Protein AF-A0A7W0L4K2-F1 (afdb_monomer)

Nearest PDB structures (foldseek):
  3e9t-assembly2_B  TM=8.570E-01  e=2.024E-02  Drosophila melanogaster
  3rb5-assembly3_B  TM=9.018E-01  e=2.936E-02  Drosophila melanogaster
  3hs0-assembly1_G  TM=4.742E-01  e=1.147E+00  Naja kaouthia
  3frp-assembly1_G  TM=4.563E-01  e=2.545E+00  Naja kaouthia

Solvent-accessible surface area (backbone atoms only — not comparable to full-atom values): 6504 Å² total; per-residue (Å²): 140,79,85,85,76,78,79,77,79,78,80,78,81,74,63,34,35,41,29,53,46,78,77,48,68,57,53,51,96,80,40,52,74,47,63,74,49,47,64,47,80,39,43,65,66,37,77,44,78,40,37,42,32,41,34,88,58,57,62,60,57,26,46,34,36,38,38,54,42,73,58,78,22,42,66,73,49,43,21,54,72,50,69,51,76,45,74,46,58,65,81,46,63,87,59,42,64,53,72,50,76,46,46,23,30,52,64,69,84,124

Sequence (110 aa):
MSRLARRRVWIVSLGAVLSVTLLSSSALAHDIVYLRDDVKVVVEGTQTNFGVARCCHGSGSARVDWTTRDGSAVAGTHYQADSGELQFPNPIPPDETITFRSTAADGAVK

Secondary structure (DSSP, 8-state):
---------------EEEEEEEEEE---TT-EEEES-SEEEE-TT-EEEEEEEEES---S-EEEEEEEEESSS-BTTTB---EEEEEE-SSPPTT-EEEEEEEB--S---

Mean predicted aligned error: 10.56 Å

Foldseek 3Di:
DDDPDPPPPPPPFDWFKKFKDWDDKPDDPQKDKDKPDRMDGATAQDKDKTKIKIADQQDDKMKIKMWIDDDRADDLAFWPTDIDIDIQHPPHDHTDIDMDITHTHNGDPD

pLDDT: mean 74.18, std 14.75, range [33.81, 91.25]

Radius of gyration: 19.29 Å; Cα contacts (8 Å, |Δi|>4): 237; chains: 1; bounding box: 37×23×75 Å

Structure (mmCIF, N/CA/C/O backbone):
data_AF-A0A7W0L4K2-F1
#
_entry.id   AF-A0A7W0L4K2-F1
#
loop_
_atom_site.group_PDB
_atom_site.id
_atom_site.type_symbol
_atom_site.label_atom_id
_atom_site.label_alt_id
_atom_site.label_comp_id
_atom_site.label_asym_id
_atom_site.label_entity_id
_atom_site.label_seq_id
_atom_site.pdbx_PDB_ins_code
_atom_site.Cartn_x
_atom_site.Cartn_y
_atom_site.Cartn_z
_atom_site.occupancy
_atom_site.B_iso_or_equiv
_atom_site.auth_seq_id
_atom_site.auth_comp_id
_atom_site.auth_asym_id
_atom_site.auth_atom_id
_atom_site.pdbx_PDB_model_num
ATOM 1 N N . MET A 1 1 ? -4.179 11.205 57.322 1.00 41.44 1 MET A N 1
ATOM 2 C CA . MET A 1 1 ? -5.379 11.342 56.463 1.00 41.44 1 MET A CA 1
ATOM 3 C C . MET A 1 1 ? -5.005 12.351 55.380 1.00 41.44 1 MET A C 1
ATOM 5 O O . MET A 1 1 ? -4.611 13.436 55.758 1.00 41.44 1 MET A O 1
ATOM 9 N N . SER A 1 2 ? -4.913 12.124 54.074 1.00 41.00 2 SER A N 1
ATOM 10 C CA . SER A 1 2 ? -5.143 10.999 53.168 1.00 41.00 2 SER A CA 1
ATOM 11 C C . SER A 1 2 ? -4.161 11.192 51.998 1.00 41.00 2 SER A C 1
ATOM 13 O O . SER A 1 2 ? -3.972 12.315 51.537 1.00 41.00 2 SER A O 1
ATOM 15 N N . ARG A 1 3 ? -3.490 10.130 51.534 1.00 45.03 3 ARG A N 1
ATOM 16 C CA . ARG A 1 3 ? -2.590 10.208 50.371 1.00 45.03 3 ARG A CA 1
ATOM 17 C C . ARG A 1 3 ? -3.444 10.225 49.102 1.00 45.03 3 ARG A C 1
ATOM 19 O O . ARG A 1 3 ? -4.115 9.242 48.808 1.00 45.03 3 ARG A O 1
ATOM 26 N N . LEU A 1 4 ? -3.422 11.333 48.361 1.00 44.25 4 LEU A N 1
ATOM 27 C CA . LEU A 1 4 ? -4.021 11.432 47.029 1.00 44.25 4 LEU A CA 1
ATOM 28 C C . LEU A 1 4 ? -3.223 10.543 46.065 1.00 44.25 4 LEU A C 1
ATOM 30 O O . LEU A 1 4 ? -2.178 10.936 45.545 1.00 44.25 4 LEU A O 1
ATOM 34 N N . ALA A 1 5 ? -3.692 9.314 45.856 1.00 44.84 5 ALA A N 1
ATOM 35 C CA . ALA A 1 5 ? -3.185 8.449 44.805 1.00 44.84 5 ALA A CA 1
ATOM 36 C C . ALA A 1 5 ? -3.583 9.060 43.454 1.00 44.84 5 ALA A C 1
ATOM 38 O O . ALA A 1 5 ? -4.744 8.999 43.048 1.00 44.84 5 ALA A O 1
ATOM 39 N N . ARG A 1 6 ? -2.617 9.674 42.762 1.00 53.22 6 ARG A N 1
ATOM 40 C CA . ARG A 1 6 ? -2.765 10.049 41.353 1.00 53.22 6 ARG A CA 1
ATOM 41 C C . ARG A 1 6 ? -2.984 8.752 40.580 1.00 53.22 6 ARG A C 1
ATOM 43 O O . ARG A 1 6 ? -2.041 7.987 40.384 1.00 53.22 6 ARG A O 1
ATOM 50 N N . ARG A 1 7 ? -4.232 8.474 40.203 1.00 45.72 7 ARG A N 1
ATOM 51 C CA . ARG A 1 7 ? -4.578 7.362 39.318 1.00 45.72 7 ARG A CA 1
ATOM 52 C C . ARG A 1 7 ? -3.947 7.665 37.964 1.00 45.72 7 ARG A C 1
ATOM 54 O O . ARG A 1 7 ? -4.491 8.425 37.174 1.00 45.72 7 ARG A O 1
ATOM 61 N N . ARG A 1 8 ? -2.747 7.129 37.743 1.00 49.50 8 ARG A N 1
ATOM 62 C CA . ARG A 1 8 ? -2.150 7.035 36.415 1.00 49.50 8 ARG A CA 1
ATOM 63 C C . ARG A 1 8 ? -3.033 6.068 35.638 1.00 49.50 8 ARG A C 1
ATOM 65 O O . ARG A 1 8 ? -2.981 4.863 35.865 1.00 49.50 8 ARG A O 1
ATOM 72 N N . VAL A 1 9 ? -3.919 6.625 34.823 1.00 43.81 9 VAL A N 1
ATOM 73 C CA . VAL A 1 9 ? -4.660 5.872 33.819 1.00 43.81 9 VAL A CA 1
ATOM 74 C C . VAL A 1 9 ? -3.617 5.422 32.802 1.00 43.81 9 VAL A C 1
ATOM 76 O O . VAL A 1 9 ? -3.096 6.232 32.043 1.00 43.81 9 VAL A O 1
ATOM 79 N N . TRP A 1 10 ? -3.235 4.150 32.857 1.00 33.81 10 TRP A N 1
ATOM 80 C CA . TRP A 1 10 ? -2.481 3.523 31.783 1.00 33.81 10 TRP A CA 1
ATOM 81 C C . TRP A 1 10 ? -3.496 3.140 30.716 1.00 33.81 10 TRP A C 1
ATOM 83 O O . TRP A 1 10 ? -4.205 2.148 30.867 1.00 33.81 10 TRP A O 1
ATOM 93 N N . ILE A 1 11 ? -3.608 3.942 29.662 1.00 48.78 11 ILE A N 1
ATOM 94 C CA . ILE A 1 11 ? -4.197 3.440 28.424 1.00 48.78 11 ILE A CA 1
ATOM 95 C C . ILE A 1 11 ? -3.134 2.505 27.846 1.00 48.78 11 ILE A C 1
ATOM 97 O O . ILE A 1 11 ? -2.109 2.955 27.338 1.00 48.78 11 ILE A O 1
ATOM 101 N N . VAL A 1 12 ? -3.327 1.198 28.017 1.00 44.88 12 VAL A N 1
ATOM 102 C CA . VAL A 1 12 ? -2.597 0.201 27.232 1.00 44.88 12 VAL A CA 1
ATOM 103 C C . VAL A 1 12 ? -3.181 0.302 25.833 1.00 44.88 12 VAL A C 1
ATOM 105 O O . VAL A 1 12 ? -4.321 -0.094 25.611 1.00 44.88 12 VAL A O 1
ATOM 108 N N . SER A 1 13 ? -2.443 0.911 24.910 1.00 52.62 13 SER A N 1
ATOM 109 C CA . SER A 1 13 ? -2.830 0.896 23.506 1.00 52.62 13 SER A CA 1
ATOM 110 C C . SER A 1 13 ? -2.699 -0.543 22.998 1.00 52.62 13 SER A C 1
ATOM 112 O O . SER A 1 13 ? -1.602 -1.104 22.982 1.00 52.62 13 SER A O 1
ATOM 114 N N . LEU A 1 14 ? -3.831 -1.178 22.690 1.00 58.31 14 LEU A N 1
ATOM 115 C CA . LEU A 1 14 ? -3.882 -2.498 22.068 1.00 58.31 14 LEU A CA 1
ATOM 116 C C . LEU A 1 14 ? -3.630 -2.309 20.572 1.00 58.31 14 LEU A C 1
ATOM 118 O O . LEU A 1 14 ? -4.503 -1.832 19.858 1.00 58.31 14 LEU A O 1
ATOM 122 N N . GLY A 1 15 ? -2.428 -2.644 20.105 1.00 62.41 15 GLY A N 1
ATOM 123 C CA . GLY A 1 15 ? -2.163 -2.705 18.669 1.00 62.41 15 GLY A CA 1
ATOM 124 C C . GLY A 1 15 ? -2.981 -3.823 18.013 1.00 62.41 15 GLY A C 1
ATOM 125 O O . GLY A 1 15 ? -3.068 -4.924 18.560 1.00 62.41 15 GLY A O 1
ATOM 126 N N . ALA A 1 16 ? -3.561 -3.551 16.846 1.00 70.38 16 ALA A N 1
ATOM 127 C CA . ALA A 1 16 ? -4.285 -4.515 16.018 1.00 70.38 16 ALA A CA 1
ATOM 128 C C . ALA A 1 16 ? -3.451 -4.878 14.778 1.00 70.38 16 ALA A C 1
ATOM 130 O O . ALA A 1 16 ? -2.580 -4.118 14.368 1.00 70.38 16 ALA A O 1
ATOM 131 N N . VAL A 1 17 ? -3.663 -6.049 14.176 1.00 74.62 17 VAL A N 1
ATOM 132 C CA . VAL A 1 17 ? -2.858 -6.508 13.032 1.00 74.62 17 VAL A CA 1
ATOM 133 C C . VAL A 1 17 ? -3.600 -6.245 11.728 1.00 74.62 17 VAL A C 1
ATOM 135 O O . VAL A 1 17 ? -4.710 -6.747 11.539 1.00 74.62 17 VAL A O 1
ATOM 138 N N . LEU A 1 18 ? -2.961 -5.495 10.832 1.00 78.44 18 LEU A N 1
ATOM 139 C CA . LEU A 1 18 ? -3.427 -5.197 9.483 1.00 78.44 18 LEU A CA 1
ATOM 140 C C . LEU A 1 18 ? -2.608 -5.978 8.455 1.00 78.44 18 LEU A C 1
ATOM 142 O O . LEU A 1 18 ? -1.378 -6.031 8.551 1.00 78.44 18 LEU A O 1
ATOM 146 N N . SER A 1 19 ? -3.285 -6.524 7.449 1.00 79.88 19 SER A N 1
ATOM 147 C CA . SER A 1 19 ? -2.653 -7.206 6.323 1.00 79.88 19 SER A CA 1
ATOM 148 C C . SER A 1 19 ? -2.844 -6.419 5.029 1.00 79.88 19 SER A C 1
ATOM 150 O O . SER A 1 19 ? -3.846 -5.731 4.838 1.00 79.88 19 SER A O 1
ATOM 152 N N . VAL A 1 20 ? -1.884 -6.535 4.116 1.00 82.25 20 VAL A N 1
ATOM 153 C CA . VAL A 1 20 ? -1.961 -5.966 2.764 1.00 82.25 20 VAL A CA 1
ATOM 154 C C . VAL A 1 20 ? -1.915 -7.094 1.745 1.00 82.25 20 VAL A C 1
ATOM 156 O O . VAL A 1 20 ? -1.247 -8.106 1.940 1.00 82.25 20 VAL A O 1
ATOM 159 N N . THR A 1 21 ? -2.646 -6.942 0.644 1.00 83.69 21 THR A N 1
ATOM 160 C CA . THR A 1 21 ? -2.616 -7.897 -0.469 1.00 83.69 21 THR A CA 1
ATOM 161 C C . THR A 1 21 ? -2.411 -7.165 -1.791 1.00 83.69 21 THR A C 1
ATOM 163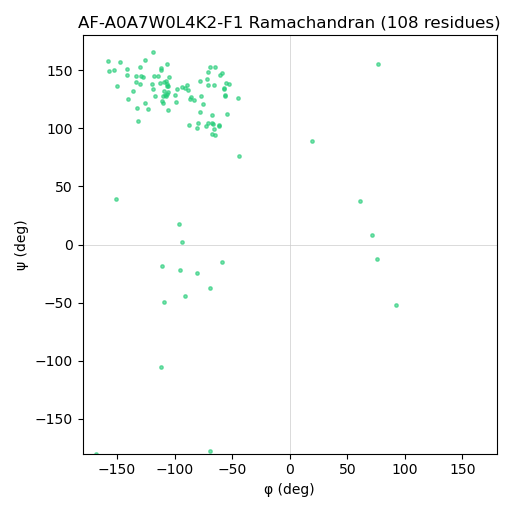 O O . THR A 1 21 ? -3.002 -6.111 -2.027 1.00 83.69 21 THR A O 1
ATOM 166 N N . LEU A 1 22 ? -1.570 -7.742 -2.653 1.00 82.56 22 LEU A N 1
ATOM 167 C CA . LEU A 1 22 ? -1.413 -7.313 -4.041 1.00 8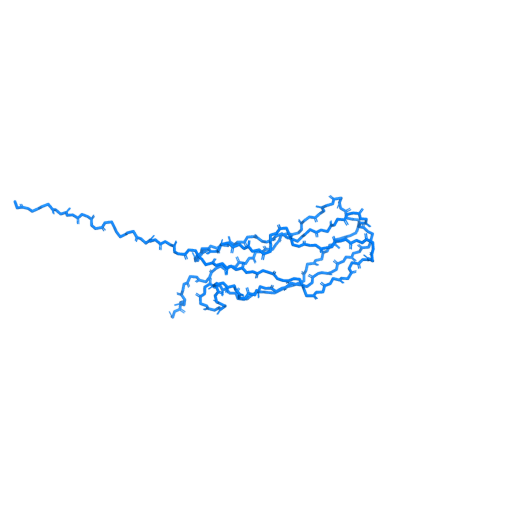2.56 22 LEU A CA 1
ATOM 168 C C . LEU A 1 22 ? -2.469 -8.020 -4.891 1.00 82.56 22 LEU A C 1
ATOM 170 O O . LEU A 1 22 ? -2.587 -9.243 -4.831 1.00 82.56 22 LEU A O 1
ATOM 174 N N . LEU A 1 23 ? -3.243 -7.254 -5.654 1.00 80.44 23 LEU A N 1
ATOM 175 C CA . LEU A 1 23 ? -4.358 -7.774 -6.452 1.00 80.44 23 LEU A CA 1
ATOM 176 C C . LEU A 1 23 ? -3.908 -8.146 -7.864 1.00 80.44 23 LEU A C 1
ATOM 178 O O . LEU A 1 23 ? -4.251 -9.207 -8.383 1.00 80.44 23 LEU A O 1
ATOM 182 N N . SER A 1 24 ? -3.110 -7.272 -8.464 1.00 77.44 24 SER A N 1
ATOM 183 C CA . SER A 1 24 ? -2.638 -7.386 -9.838 1.00 77.44 24 SER A CA 1
ATOM 184 C C . SER A 1 24 ? -1.307 -6.670 -9.990 1.00 77.44 24 SER A C 1
ATOM 186 O O . SER A 1 24 ? -1.034 -5.677 -9.315 1.00 77.44 24 SER A O 1
ATOM 188 N N . SER A 1 25 ? -0.477 -7.164 -10.905 1.00 76.94 25 SER A N 1
ATOM 189 C CA . SER A 1 25 ? 0.713 -6.458 -11.365 1.00 76.94 25 SER A CA 1
ATOM 190 C C . SER A 1 25 ? 0.787 -6.500 -12.889 1.00 76.94 25 SER A C 1
ATOM 192 O O . SER A 1 25 ? 0.492 -7.516 -13.517 1.00 76.94 25 SER A O 1
ATOM 194 N N . SER A 1 26 ? 1.185 -5.382 -13.496 1.00 81.88 26 SER A N 1
ATOM 195 C CA . SER A 1 26 ? 1.475 -5.293 -14.934 1.00 81.88 26 SER A CA 1
ATOM 196 C C . SER A 1 26 ? 2.972 -5.452 -15.236 1.00 81.88 26 SER A C 1
ATOM 198 O O . SER A 1 26 ? 3.443 -5.007 -16.284 1.00 81.88 26 SER A O 1
ATOM 200 N N . ALA A 1 27 ? 3.733 -5.994 -14.281 1.00 79.62 27 ALA A N 1
ATOM 201 C CA . ALA A 1 27 ? 5.156 -6.266 -14.424 1.00 79.62 27 ALA A CA 1
ATOM 202 C C . ALA A 1 27 ? 5.404 -7.258 -15.568 1.00 79.62 27 ALA A C 1
ATOM 204 O O . ALA A 1 27 ? 4.601 -8.157 -15.822 1.00 79.62 27 ALA A O 1
ATOM 205 N N . LEU A 1 28 ? 6.525 -7.094 -16.273 1.00 78.44 28 LEU A N 1
ATOM 206 C CA . LEU A 1 28 ? 6.929 -8.060 -17.292 1.00 78.44 28 LEU A CA 1
ATOM 207 C C . LEU A 1 28 ? 7.232 -9.415 -16.636 1.00 78.44 28 LEU A C 1
ATOM 209 O O . LEU A 1 28 ? 7.658 -9.476 -15.491 1.00 78.44 28 LEU A O 1
ATOM 213 N N . ALA A 1 29 ? 7.078 -10.511 -17.382 1.00 68.44 29 ALA A N 1
ATOM 214 C CA . ALA A 1 29 ? 7.171 -11.875 -16.842 1.00 68.44 29 ALA A CA 1
ATOM 215 C C . ALA A 1 29 ? 8.514 -12.243 -16.163 1.00 68.44 29 ALA A C 1
ATOM 217 O O . ALA A 1 29 ? 8.580 -13.243 -15.457 1.00 68.44 29 ALA A O 1
ATOM 218 N N . HIS A 1 30 ? 9.581 -11.462 -16.373 1.00 71.44 30 HIS A N 1
ATOM 219 C CA . HIS A 1 30 ? 10.903 -11.675 -15.760 1.00 71.44 30 HIS A CA 1
ATOM 220 C C . HIS A 1 30 ? 11.128 -10.887 -14.462 1.00 71.44 30 HIS A C 1
ATOM 222 O O . HIS A 1 30 ? 12.226 -10.906 -13.907 1.00 71.44 30 HIS A O 1
ATOM 228 N N . ASP A 1 31 ? 10.124 -10.150 -14.015 1.00 79.75 31 ASP A N 1
ATOM 229 C CA . ASP A 1 31 ? 10.230 -9.180 -12.943 1.00 79.75 31 ASP A CA 1
ATOM 230 C C . ASP A 1 31 ? 9.298 -9.566 -11.791 1.00 79.75 31 ASP A C 1
ATOM 232 O O . ASP A 1 31 ? 8.184 -10.051 -11.997 1.00 79.75 31 ASP A O 1
ATOM 236 N N . ILE A 1 32 ? 9.801 -9.422 -10.566 1.00 83.50 32 ILE A N 1
ATOM 237 C CA . ILE A 1 32 ? 9.138 -9.923 -9.362 1.00 83.50 32 ILE A CA 1
ATOM 238 C C . ILE A 1 32 ? 8.660 -8.726 -8.556 1.00 83.50 32 ILE A C 1
ATOM 240 O O . ILE A 1 32 ? 9.454 -7.877 -8.152 1.00 83.50 32 ILE A O 1
ATOM 244 N N . VAL A 1 33 ? 7.357 -8.701 -8.284 1.00 86.44 33 VAL A N 1
ATOM 245 C CA . VAL A 1 33 ? 6.714 -7.723 -7.406 1.00 86.44 33 VAL A CA 1
ATOM 246 C C . VAL A 1 33 ? 6.261 -8.436 -6.141 1.00 86.44 33 VAL A C 1
ATOM 248 O O . VAL A 1 33 ? 5.559 -9.444 -6.214 1.00 86.44 33 VAL A O 1
ATOM 251 N N . TYR A 1 34 ? 6.648 -7.913 -4.982 1.00 87.19 34 TYR A N 1
ATOM 252 C CA . TYR A 1 34 ? 6.296 -8.495 -3.691 1.00 87.19 34 TYR A CA 1
ATOM 253 C C . TYR A 1 34 ? 6.132 -7.427 -2.605 1.00 87.19 34 TYR A C 1
ATOM 255 O O . TYR A 1 34 ? 6.668 -6.321 -2.692 1.00 87.19 34 TYR A O 1
ATOM 263 N N . LEU A 1 35 ? 5.379 -7.765 -1.559 1.00 87.38 35 LEU A N 1
ATOM 264 C CA . LEU A 1 35 ? 5.272 -6.942 -0.357 1.00 87.38 35 LEU A CA 1
ATOM 265 C C . LEU A 1 35 ? 6.529 -7.126 0.496 1.00 87.38 35 LEU A C 1
ATOM 267 O O . LEU A 1 35 ? 6.907 -8.250 0.814 1.00 87.38 35 LEU A O 1
ATOM 271 N N . ARG A 1 36 ? 7.169 -6.018 0.879 1.00 86.12 36 ARG A N 1
ATOM 272 C CA . ARG A 1 36 ? 8.266 -6.009 1.864 1.00 86.12 36 ARG A CA 1
ATOM 273 C C . ARG A 1 36 ? 7.757 -6.336 3.261 1.00 86.12 36 ARG A C 1
ATOM 275 O O . ARG A 1 36 ? 8.446 -7.015 4.009 1.00 86.12 36 ARG A O 1
ATOM 282 N N . ASP A 1 37 ? 6.563 -5.842 3.566 1.00 83.75 37 ASP A N 1
ATOM 283 C CA . ASP A 1 37 ? 5.835 -6.109 4.795 1.00 83.75 37 ASP A CA 1
ATOM 284 C C . ASP A 1 37 ? 4.396 -6.486 4.411 1.00 83.75 37 ASP A C 1
ATOM 286 O O . ASP A 1 37 ? 3.626 -5.622 3.988 1.00 83.75 37 ASP A O 1
ATOM 290 N N . ASP A 1 38 ? 4.026 -7.761 4.510 1.00 77.12 38 ASP A N 1
ATOM 291 C CA . ASP A 1 38 ? 2.657 -8.224 4.236 1.00 77.12 38 ASP A CA 1
ATOM 292 C C . ASP A 1 38 ? 1.709 -7.991 5.424 1.00 77.12 38 ASP A C 1
ATOM 294 O O . ASP A 1 38 ? 0.497 -7.840 5.248 1.00 77.12 38 ASP A O 1
ATOM 298 N N . VAL A 1 39 ? 2.269 -7.915 6.634 1.00 80.62 39 VAL A N 1
ATOM 299 C CA . VAL A 1 39 ? 1.544 -7.774 7.898 1.00 80.62 39 VAL A CA 1
ATOM 300 C C . VAL A 1 39 ? 2.226 -6.728 8.778 1.00 80.62 39 VAL A C 1
ATOM 302 O O . VAL A 1 39 ? 3.435 -6.788 9.004 1.00 80.62 39 VAL A O 1
ATOM 305 N N . LYS A 1 40 ? 1.450 -5.794 9.341 1.00 80.56 40 LYS A N 1
ATOM 306 C CA . LYS A 1 40 ? 1.938 -4.856 10.363 1.00 80.56 40 LYS A CA 1
ATOM 307 C C . LYS A 1 40 ? 0.994 -4.738 11.545 1.00 80.56 40 LYS A C 1
ATOM 309 O O . LYS A 1 40 ? -0.225 -4.762 11.398 1.00 80.56 40 LYS A O 1
ATOM 314 N N . VAL A 1 41 ? 1.588 -4.565 12.725 1.00 80.00 41 VAL A N 1
ATOM 315 C CA . VAL A 1 41 ? 0.857 -4.109 13.907 1.00 80.00 41 VAL A CA 1
ATOM 316 C C . VAL A 1 41 ? 0.614 -2.618 13.742 1.00 80.00 41 VAL A C 1
ATOM 318 O O . VAL A 1 41 ? 1.549 -1.832 13.605 1.00 80.00 41 VAL A O 1
ATOM 321 N N . VAL A 1 42 ? -0.654 -2.257 13.745 1.00 78.88 42 VAL A N 1
ATOM 322 C CA . VAL A 1 42 ? -1.156 -0.905 13.6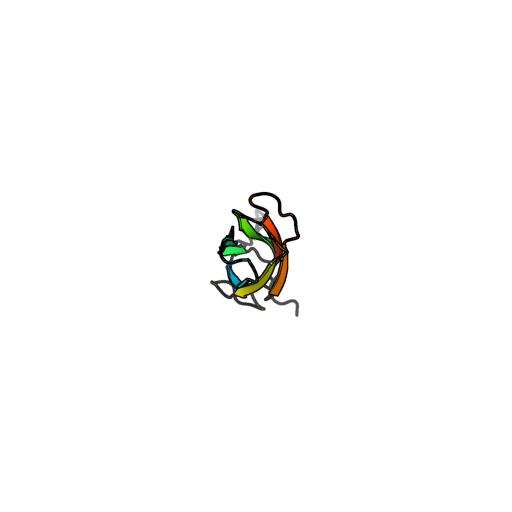16 1.00 78.88 42 VAL A CA 1
ATOM 323 C C . VAL A 1 42 ? -1.645 -0.454 14.988 1.00 78.88 42 VAL A C 1
ATOM 325 O O . VAL A 1 42 ? -2.268 -1.216 15.728 1.00 78.88 42 VAL A O 1
ATOM 328 N N . VAL A 1 43 ? -1.314 0.782 15.348 1.00 79.75 43 VAL A N 1
ATOM 329 C CA . VAL A 1 43 ? -1.734 1.407 16.605 1.00 79.75 43 VAL A CA 1
ATOM 330 C C . VAL A 1 43 ? -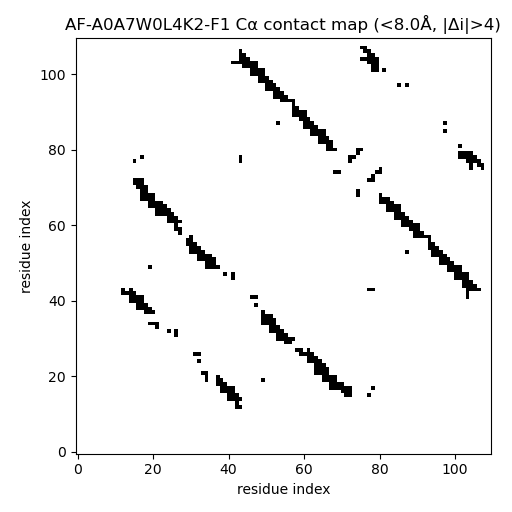2.749 2.494 16.290 1.00 79.75 43 VAL A C 1
ATOM 332 O O . VAL A 1 43 ? -2.487 3.315 15.413 1.00 79.75 43 VAL A O 1
ATOM 335 N N . GLU A 1 44 ? -3.874 2.522 17.001 1.00 77.56 44 GLU A N 1
ATOM 336 C CA . GLU A 1 44 ? -4.936 3.504 16.755 1.00 77.56 44 GLU A CA 1
ATOM 337 C C . GLU A 1 44 ? -4.425 4.947 16.762 1.00 77.56 44 GLU A C 1
ATOM 339 O O . GLU A 1 44 ? -3.561 5.320 17.561 1.00 77.56 44 GLU A O 1
ATOM 344 N N . GLY A 1 45 ? -4.918 5.742 15.810 1.00 72.88 45 GLY A N 1
ATOM 345 C CA . GLY A 1 45 ? -4.480 7.121 15.599 1.00 72.88 45 GLY A CA 1
ATOM 346 C C . GLY A 1 45 ? -3.076 7.281 14.999 1.00 72.88 45 GLY A C 1
ATOM 347 O O . GLY A 1 45 ? -2.581 8.406 14.918 1.00 72.88 45 GLY A O 1
ATOM 348 N N . THR A 1 46 ? -2.416 6.199 14.562 1.00 79.44 46 THR A N 1
ATOM 349 C CA . THR A 1 46 ? -1.090 6.264 13.921 1.00 79.44 46 THR A CA 1
ATOM 350 C C . THR A 1 46 ? -1.119 5.884 12.441 1.00 79.44 46 THR A C 1
ATOM 352 O O . THR A 1 46 ? -1.951 5.101 11.980 1.00 79.44 46 THR A O 1
ATOM 355 N N . GLN A 1 47 ? -0.181 6.449 11.676 1.00 80.88 47 GLN A N 1
ATOM 356 C CA . GLN A 1 47 ? 0.074 6.033 10.298 1.00 80.88 47 GLN A CA 1
ATOM 357 C C . GLN A 1 47 ? 1.102 4.906 10.267 1.00 80.88 47 GLN A C 1
ATOM 359 O O . GLN A 1 47 ? 2.134 4.967 10.935 1.00 80.88 47 GLN A O 1
ATOM 364 N N . THR A 1 48 ? 0.837 3.905 9.437 1.00 82.94 48 THR A N 1
ATOM 365 C CA . THR A 1 48 ? 1.731 2.775 9.187 1.00 82.94 48 THR A CA 1
ATOM 366 C C . THR A 1 48 ? 2.123 2.756 7.717 1.00 82.94 48 THR A C 1
ATOM 368 O O . THR A 1 48 ? 1.274 2.904 6.842 1.00 82.94 48 THR A O 1
ATOM 371 N N . ASN A 1 49 ? 3.414 2.578 7.436 1.00 86.94 49 ASN A N 1
ATOM 372 C CA . ASN A 1 49 ? 3.922 2.498 6.068 1.00 86.94 49 ASN A CA 1
ATOM 373 C C . ASN A 1 49 ? 4.003 1.040 5.623 1.00 86.94 49 ASN A C 1
ATOM 375 O O . ASN A 1 49 ? 4.549 0.218 6.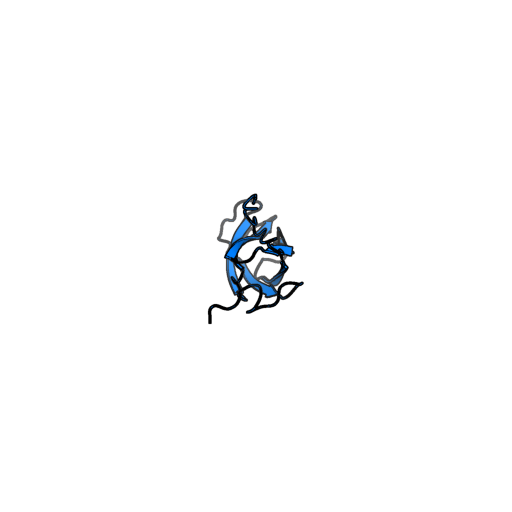358 1.00 86.94 49 ASN A O 1
ATOM 379 N N . PHE A 1 50 ? 3.562 0.745 4.409 1.00 87.44 50 PHE A N 1
ATOM 380 C CA . PHE A 1 50 ? 3.770 -0.539 3.745 1.00 87.44 50 PHE A CA 1
ATOM 381 C C . PHE A 1 50 ? 4.690 -0.345 2.547 1.00 87.44 50 PHE A C 1
ATOM 383 O O . PHE A 1 50 ? 4.583 0.660 1.845 1.00 87.44 50 PHE A O 1
ATOM 390 N N . GLY A 1 51 ? 5.615 -1.282 2.345 1.00 89.06 51 GLY A N 1
ATOM 391 C CA . GLY A 1 51 ? 6.535 -1.270 1.212 1.00 89.06 51 GLY A CA 1
ATOM 392 C C . GLY A 1 51 ? 6.151 -2.318 0.176 1.00 89.06 51 GLY A C 1
ATOM 393 O O . GLY A 1 51 ? 5.975 -3.487 0.516 1.00 89.06 51 GLY A O 1
ATOM 394 N N . VAL A 1 52 ? 6.080 -1.916 -1.089 1.00 89.50 52 VAL A N 1
ATOM 395 C CA . VAL A 1 52 ? 6.005 -2.825 -2.239 1.00 89.50 52 VAL A CA 1
ATOM 396 C C . VAL A 1 52 ? 7.323 -2.718 -2.984 1.00 89.50 52 VAL A C 1
ATOM 398 O O . VAL A 1 52 ? 7.710 -1.627 -3.400 1.00 89.50 52 VAL A O 1
ATOM 401 N N . ALA A 1 53 ? 8.018 -3.840 -3.123 1.00 88.69 53 ALA A N 1
ATOM 402 C CA . ALA A 1 53 ? 9.288 -3.916 -3.824 1.00 88.69 53 ALA A CA 1
ATOM 403 C C . ALA A 1 53 ? 9.113 -4.574 -5.191 1.00 88.69 53 ALA A C 1
ATOM 405 O O . ALA A 1 53 ? 8.327 -5.511 -5.359 1.00 88.69 53 ALA A O 1
ATOM 406 N N . ARG A 1 54 ? 9.887 -4.077 -6.151 1.00 86.44 54 ARG A N 1
ATOM 407 C CA . ARG A 1 54 ? 10.001 -4.615 -7.503 1.00 86.44 54 ARG A CA 1
ATOM 408 C C . ARG A 1 54 ? 11.481 -4.868 -7.784 1.00 86.44 54 ARG A C 1
ATOM 410 O O . ARG A 1 54 ? 12.280 -3.941 -7.669 1.00 86.44 54 ARG A O 1
ATOM 417 N N . CYS A 1 55 ? 11.859 -6.106 -8.101 1.00 78.25 55 CYS A N 1
ATOM 418 C CA . CYS A 1 55 ? 13.266 -6.482 -8.265 1.00 78.25 55 CYS A CA 1
ATOM 419 C C . CYS A 1 55 ? 13.615 -6.976 -9.666 1.00 78.25 55 CYS A C 1
ATOM 421 O O . CYS A 1 55 ? 12.792 -7.461 -10.438 1.00 78.25 55 CYS A O 1
ATOM 423 N N . CYS A 1 56 ? 14.927 -7.021 -9.875 1.00 67.69 56 CYS A N 1
ATOM 424 C CA . CYS A 1 56 ? 15.597 -7.968 -10.750 1.00 67.69 56 CYS A CA 1
ATOM 425 C C . CYS A 1 56 ? 15.816 -7.505 -12.200 1.00 67.69 56 CYS A C 1
ATOM 427 O O . CYS A 1 56 ? 16.970 -7.516 -12.610 1.00 67.69 56 CYS A O 1
ATOM 429 N N . HIS A 1 57 ? 14.827 -7.033 -12.970 1.00 62.22 57 HIS A N 1
ATOM 430 C CA . HIS A 1 57 ? 15.089 -6.622 -14.372 1.00 62.22 57 HIS A CA 1
ATOM 431 C C . HIS A 1 57 ? 14.167 -5.509 -14.895 1.00 62.22 57 HIS A C 1
ATOM 433 O O . HIS A 1 57 ? 13.754 -5.560 -16.055 1.00 62.22 57 HIS A O 1
ATOM 439 N N . GLY A 1 58 ? 13.859 -4.519 -14.044 1.00 61.31 58 GLY A 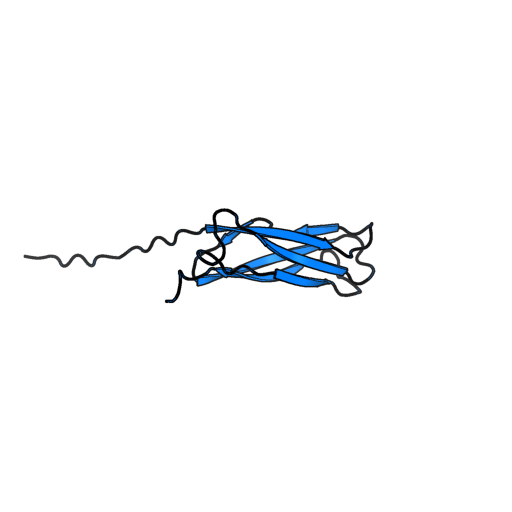N 1
ATOM 440 C CA . GLY A 1 58 ? 12.926 -3.397 -14.251 1.00 61.31 58 GLY A CA 1
ATOM 441 C C . GLY A 1 58 ? 13.017 -2.686 -15.606 1.00 61.31 58 GLY A C 1
ATOM 442 O O . GLY A 1 58 ? 13.530 -1.576 -15.722 1.00 61.31 58 GLY A O 1
ATOM 443 N N . SER A 1 59 ? 12.470 -3.332 -16.629 1.00 67.44 59 SER A N 1
ATOM 444 C CA . SER A 1 59 ? 12.278 -2.816 -17.971 1.00 67.44 59 SER A CA 1
ATOM 445 C C . SER A 1 59 ? 10.793 -2.531 -18.133 1.00 67.44 59 SER A C 1
ATOM 447 O O . SER A 1 59 ? 9.935 -3.350 -17.797 1.00 67.44 59 SER A O 1
ATOM 449 N N . GLY A 1 60 ? 10.489 -1.321 -18.593 1.00 76.19 60 GLY A N 1
ATOM 450 C CA . GLY A 1 60 ? 9.115 -0.843 -18.692 1.00 76.19 60 GLY A CA 1
ATOM 451 C C . GLY A 1 60 ? 8.516 -0.428 -17.346 1.00 76.19 60 GLY A C 1
ATOM 452 O O . GLY A 1 60 ? 8.929 -0.859 -16.265 1.00 76.19 60 GLY A O 1
ATOM 453 N N . SER A 1 61 ? 7.519 0.449 -17.417 1.00 84.56 61 SER A N 1
ATOM 454 C CA . SER A 1 61 ? 6.732 0.831 -16.249 1.00 84.56 61 SER A CA 1
ATOM 455 C C . SER A 1 61 ? 5.832 -0.327 -15.817 1.00 84.56 61 SER A C 1
ATOM 457 O O . SER A 1 61 ? 5.383 -1.118 -16.646 1.00 84.56 61 SER A O 1
ATOM 459 N N . ALA A 1 62 ? 5.565 -0.426 -14.517 1.00 85.19 62 ALA A N 1
ATOM 460 C CA . ALA A 1 62 ? 4.595 -1.378 -13.981 1.00 85.19 62 ALA A CA 1
ATOM 461 C C . ALA A 1 62 ? 3.614 -0.664 -13.065 1.00 85.19 62 ALA A C 1
ATOM 463 O O . ALA A 1 62 ? 3.982 0.268 -12.349 1.00 85.19 62 ALA A O 1
ATOM 464 N N . ARG A 1 63 ? 2.373 -1.133 -13.092 1.00 89.00 63 ARG A N 1
ATOM 465 C CA . ARG A 1 63 ? 1.328 -0.776 -12.142 1.00 89.00 63 ARG A CA 1
ATOM 466 C C . ARG A 1 63 ? 1.069 -1.957 -11.231 1.00 89.00 63 ARG A C 1
ATOM 468 O O . ARG A 1 63 ? 1.105 -3.105 -11.683 1.00 89.00 63 ARG A O 1
ATOM 475 N N . VAL A 1 64 ? 0.846 -1.661 -9.961 1.00 88.69 64 VAL A N 1
ATOM 476 C CA . VAL A 1 64 ? 0.530 -2.651 -8.939 1.00 88.69 64 VAL A CA 1
ATOM 477 C C . VAL A 1 64 ? -0.655 -2.147 -8.140 1.00 88.69 64 VAL A C 1
ATOM 479 O O . VAL A 1 64 ? -0.553 -1.119 -7.470 1.00 88.69 64 VAL A O 1
ATOM 482 N N . ASP A 1 65 ? -1.751 -2.891 -8.194 1.00 90.06 65 ASP A N 1
ATOM 483 C CA . ASP A 1 65 ? -2.945 -2.587 -7.417 1.00 90.06 65 ASP A CA 1
ATOM 484 C C . ASP A 1 65 ? -2.842 -3.252 -6.048 1.00 90.06 65 ASP A C 1
ATOM 486 O O . ASP A 1 65 ? -2.513 -4.441 -5.931 1.00 90.06 65 ASP A O 1
ATOM 490 N N . TRP A 1 66 ? -3.136 -2.488 -5.003 1.00 88.81 66 TRP A N 1
ATOM 491 C CA . TRP A 1 66 ? -3.111 -2.963 -3.627 1.00 88.81 66 TRP A CA 1
ATOM 492 C C . TRP A 1 66 ? -4.397 -2.604 -2.900 1.00 88.81 66 TRP A C 1
ATOM 494 O O . TRP A 1 66 ? -5.069 -1.613 -3.190 1.00 88.81 66 TRP A O 1
ATOM 504 N N . THR A 1 67 ? -4.716 -3.424 -1.908 1.00 85.75 67 THR A N 1
ATOM 505 C CA . THR A 1 67 ? -5.786 -3.157 -0.955 1.00 85.75 67 THR A CA 1
ATOM 506 C C . THR A 1 67 ? -5.351 -3.606 0.432 1.00 85.75 67 THR A C 1
ATOM 508 O O . THR A 1 67 ? -4.607 -4.584 0.587 1.00 85.75 67 THR A O 1
ATOM 511 N N . THR A 1 68 ? -5.788 -2.873 1.449 1.00 86.00 68 THR A N 1
ATOM 512 C CA . THR A 1 68 ? -5.703 -3.337 2.829 1.00 86.00 68 THR A CA 1
ATOM 513 C C . THR A 1 68 ? -6.813 -4.344 3.106 1.00 86.00 68 THR A C 1
ATOM 515 O O . THR A 1 68 ? -7.948 -4.204 2.651 1.00 86.00 68 THR A O 1
ATOM 518 N N . ARG A 1 69 ? -6.484 -5.390 3.858 1.00 80.19 69 ARG A N 1
ATOM 519 C CA . ARG A 1 69 ? -7.391 -6.490 4.173 1.00 80.19 69 ARG A CA 1
ATOM 520 C C . ARG A 1 69 ? -7.445 -6.719 5.676 1.00 80.19 69 ARG A C 1
ATOM 522 O O . ARG A 1 69 ? -6.423 -6.624 6.357 1.00 80.19 69 ARG A O 1
ATOM 529 N N . ASP A 1 70 ? -8.634 -7.080 6.150 1.00 76.19 70 ASP A N 1
ATOM 530 C CA . ASP A 1 70 ? -8.855 -7.437 7.545 1.00 76.19 70 ASP A CA 1
ATOM 531 C C . ASP A 1 70 ? -7.909 -8.574 7.963 1.00 76.19 70 ASP A C 1
ATOM 533 O O . ASP A 1 70 ? -7.815 -9.612 7.298 1.00 76.19 70 ASP A O 1
ATOM 537 N N . GLY A 1 71 ? -7.212 -8.352 9.077 1.00 74.94 71 GLY A N 1
ATOM 538 C CA . GLY A 1 71 ? -6.424 -9.353 9.790 1.00 74.94 71 GLY A CA 1
ATOM 539 C C . GLY A 1 71 ? -7.097 -9.650 11.128 1.00 74.94 71 GLY A C 1
ATOM 540 O O . GLY A 1 71 ? -8.144 -10.292 11.178 1.00 74.94 71 GLY A O 1
ATOM 541 N N . SER A 1 72 ? -6.516 -9.137 12.220 1.00 75.31 72 SER A N 1
ATOM 542 C CA . SER A 1 72 ? -7.237 -8.970 13.496 1.00 75.31 72 SER A CA 1
ATOM 543 C C . SER A 1 72 ? -7.808 -7.558 13.666 1.00 75.31 72 SER A C 1
ATOM 545 O O . SER A 1 72 ? -8.761 -7.361 14.419 1.00 75.31 72 SER A O 1
ATOM 547 N N . ALA A 1 73 ? -7.246 -6.580 12.951 1.00 74.31 73 ALA A N 1
ATOM 548 C CA . ALA A 1 73 ? -7.846 -5.272 12.754 1.00 74.31 73 ALA A CA 1
ATOM 549 C C . ALA A 1 73 ? -9.045 -5.400 11.799 1.00 74.31 73 ALA A C 1
ATOM 551 O O . ALA A 1 73 ? -8.993 -6.172 10.843 1.00 74.31 73 ALA A O 1
ATOM 552 N 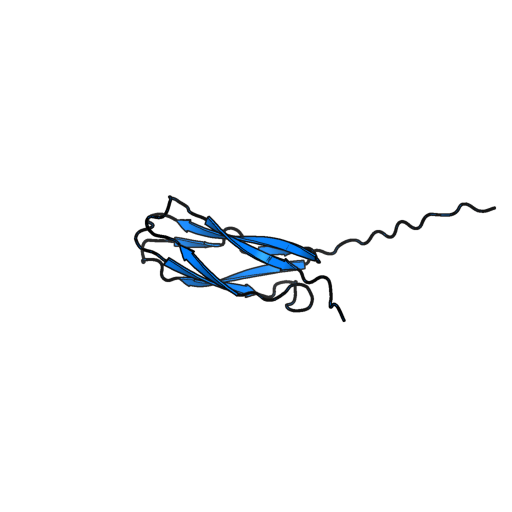N . VAL A 1 74 ? -10.108 -4.636 12.061 1.00 79.69 74 VAL A N 1
ATOM 553 C CA . VAL A 1 74 ? -11.368 -4.651 11.299 1.00 79.69 74 VAL A CA 1
ATOM 554 C C . VAL A 1 74 ? -11.552 -3.275 10.678 1.00 79.69 74 VAL A C 1
ATOM 556 O O . VAL A 1 74 ? -11.485 -2.268 11.396 1.00 79.69 74 VAL A O 1
ATOM 559 N N . ALA A 1 75 ? -11.787 -3.228 9.370 1.00 77.44 75 ALA A N 1
ATOM 560 C CA . ALA A 1 75 ? -12.012 -1.989 8.640 1.00 77.44 75 ALA A CA 1
ATOM 561 C C . ALA A 1 75 ? -13.161 -1.161 9.246 1.00 77.44 75 ALA A C 1
ATOM 563 O O . ALA A 1 75 ? -14.192 -1.683 9.674 1.00 77.44 75 ALA A O 1
ATOM 564 N N . GLY A 1 76 ? -12.974 0.155 9.315 1.00 72.50 76 GLY A N 1
ATOM 565 C CA . GLY A 1 76 ? -13.923 1.106 9.897 1.00 72.50 76 GLY A CA 1
ATOM 566 C C . GLY A 1 76 ? -13.962 1.123 11.429 1.00 72.50 76 GLY A C 1
ATOM 567 O O . GLY A 1 76 ? -14.528 2.056 11.993 1.00 72.50 76 GLY A O 1
ATOM 568 N N . THR A 1 77 ? -13.351 0.140 12.102 1.00 73.25 77 THR A N 1
ATOM 569 C CA . THR A 1 77 ? -13.240 0.106 13.572 1.00 73.25 77 THR A CA 1
ATOM 570 C C . THR A 1 77 ? -11.811 0.348 14.039 1.00 73.25 77 THR A C 1
ATOM 572 O O . THR A 1 77 ? -11.603 1.195 14.896 1.00 73.25 77 THR A O 1
ATOM 575 N N . HIS A 1 78 ? -10.852 -0.382 13.461 1.00 74.88 78 HIS A N 1
ATOM 576 C CA . HIS A 1 78 ? -9.440 -0.368 13.865 1.00 74.88 78 HIS A CA 1
ATOM 577 C C . HIS A 1 78 ? -8.521 0.285 12.815 1.00 74.88 78 HIS A C 1
ATOM 579 O O . HIS A 1 78 ? -7.372 0.640 13.054 1.00 74.88 78 HIS A O 1
ATOM 585 N N . TYR A 1 79 ? -8.994 0.407 11.578 1.00 78.62 79 TYR A N 1
ATOM 586 C CA . TYR A 1 79 ? -8.266 1.081 10.508 1.00 78.62 79 TYR A CA 1
ATOM 587 C C . TYR A 1 79 ? -9.241 1.541 9.431 1.00 78.62 79 TYR A C 1
ATOM 589 O O . TYR A 1 79 ? -10.342 1.001 9.313 1.00 78.62 79 TYR A O 1
ATOM 597 N N . GLN A 1 80 ? -8.861 2.536 8.635 1.00 81.50 80 GLN A N 1
ATOM 598 C CA . GLN A 1 80 ? -9.601 2.830 7.410 1.00 81.50 80 GLN A CA 1
ATOM 599 C C . GLN A 1 80 ? -9.130 1.908 6.290 1.00 81.50 80 GLN A C 1
ATOM 601 O O . GLN A 1 80 ? -7.939 1.877 5.982 1.00 81.50 80 GLN A O 1
ATOM 606 N N . ALA A 1 81 ? -10.068 1.169 5.687 1.00 79.81 81 ALA A N 1
ATOM 607 C CA . ALA A 1 81 ? -9.787 0.436 4.461 1.00 79.81 81 ALA A CA 1
ATOM 608 C C . ALA A 1 81 ? -9.288 1.410 3.393 1.00 79.81 81 ALA A C 1
ATOM 610 O O . ALA A 1 81 ? -9.859 2.482 3.203 1.00 79.81 81 ALA A O 1
ATOM 611 N N . ASP A 1 82 ? -8.214 1.019 2.727 1.00 84.69 82 ASP A N 1
ATOM 612 C CA . ASP A 1 82 ? -7.513 1.838 1.757 1.00 84.69 82 ASP A CA 1
ATOM 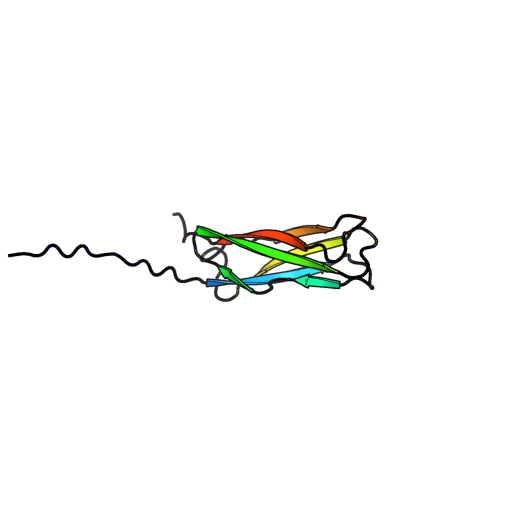613 C C . ASP A 1 82 ? -7.073 0.953 0.594 1.00 84.69 82 ASP A C 1
ATOM 615 O O . ASP A 1 82 ? -6.872 -0.263 0.727 1.00 84.69 82 ASP A O 1
ATOM 619 N N . SER A 1 83 ? -6.976 1.561 -0.573 1.00 85.81 83 SER A N 1
ATOM 620 C CA . SER A 1 83 ? -6.612 0.885 -1.806 1.00 85.81 83 SER A CA 1
ATOM 621 C C . SER A 1 83 ? -6.056 1.893 -2.785 1.00 85.81 83 SER A C 1
ATOM 623 O O . SER A 1 83 ? -6.505 3.039 -2.830 1.00 85.81 83 SER A O 1
ATOM 625 N N . GLY A 1 84 ? -5.143 1.449 -3.633 1.00 87.38 84 GLY A N 1
ATOM 626 C CA . GLY A 1 84 ? -4.587 2.317 -4.650 1.00 87.38 84 GLY A CA 1
ATOM 627 C C . GLY A 1 84 ? -3.786 1.569 -5.693 1.00 87.38 84 GLY A C 1
ATOM 628 O O . GLY A 1 84 ? -3.614 0.352 -5.641 1.00 87.38 84 GLY A O 1
ATOM 629 N N . GLU A 1 85 ? -3.270 2.353 -6.630 1.00 91.25 85 GLU A N 1
ATOM 630 C CA . GLU A 1 85 ? -2.344 1.907 -7.659 1.00 91.25 85 GLU A CA 1
ATOM 631 C C . GLU A 1 85 ? -0.956 2.474 -7.330 1.00 91.25 85 GLU A C 1
ATOM 633 O O . GLU A 1 85 ? -0.802 3.674 -7.089 1.00 91.25 85 GLU A O 1
ATOM 638 N N . LEU A 1 86 ? 0.067 1.621 -7.309 1.00 88.44 86 LEU A N 1
ATOM 639 C CA . LEU A 1 86 ? 1.465 2.043 -7.272 1.00 88.44 86 LEU A CA 1
ATOM 640 C C . LEU A 1 86 ? 2.047 1.967 -8.674 1.00 88.44 86 LEU A C 1
ATOM 642 O O . LEU A 1 86 ? 1.979 0.925 -9.328 1.00 88.44 86 LEU A O 1
ATOM 646 N N . GLN A 1 87 ? 2.672 3.057 -9.108 1.00 89.00 87 GLN A N 1
ATOM 647 C CA . GLN A 1 87 ? 3.336 3.127 -10.399 1.00 89.00 87 GLN A CA 1
ATOM 648 C C . GLN A 1 87 ? 4.851 3.087 -10.220 1.00 89.00 87 GLN A C 1
ATOM 650 O O . GLN A 1 87 ? 5.450 4.018 -9.686 1.00 89.00 87 GLN A O 1
ATOM 655 N N . PHE A 1 88 ? 5.481 2.033 -10.732 1.00 86.06 88 PHE A N 1
ATOM 656 C CA . PHE A 1 88 ? 6.929 1.966 -10.841 1.00 86.06 88 PHE A CA 1
ATOM 657 C C . PHE A 1 88 ? 7.382 2.625 -12.160 1.00 86.06 88 PHE A C 1
ATOM 659 O O . PHE A 1 88 ? 6.875 2.243 -13.226 1.00 86.06 88 PHE A O 1
ATOM 666 N N . PRO A 1 89 ? 8.303 3.611 -12.110 1.00 82.19 89 PRO A N 1
ATOM 667 C CA . PRO A 1 89 ? 8.754 4.363 -13.285 1.00 82.19 89 PRO A CA 1
ATOM 668 C C . PRO A 1 89 ? 9.601 3.507 -14.244 1.00 82.19 89 PRO A C 1
ATOM 670 O O . PRO A 1 89 ? 9.771 2.313 -14.056 1.00 82.19 89 PRO A O 1
ATOM 673 N N . ASN A 1 90 ? 10.116 4.093 -15.322 1.00 79.81 90 ASN A N 1
ATOM 674 C CA . ASN A 1 90 ? 11.102 3.447 -16.194 1.00 79.81 90 ASN A CA 1
ATOM 675 C C . ASN A 1 90 ? 12.139 4.500 -16.625 1.00 79.81 90 ASN A C 1
ATOM 677 O O . ASN A 1 90 ? 11.715 5.523 -17.171 1.00 79.81 90 ASN A O 1
ATOM 681 N N . PRO A 1 91 ? 13.455 4.290 -16.423 1.00 75.75 91 PRO A N 1
ATOM 682 C CA . PRO A 1 91 ? 14.094 3.115 -15.816 1.00 75.75 91 PRO A CA 1
ATOM 683 C C . PRO A 1 91 ? 13.822 2.995 -14.311 1.00 75.75 91 PRO A C 1
ATOM 685 O O . PRO A 1 91 ? 13.593 3.992 -13.629 1.00 75.75 91 PRO A O 1
ATOM 688 N N . ILE A 1 92 ? 13.854 1.764 -13.804 1.00 75.25 92 ILE A N 1
ATOM 689 C CA . ILE A 1 92 ? 13.749 1.460 -12.373 1.00 75.25 92 ILE A CA 1
ATOM 690 C C . ILE A 1 92 ? 15.137 1.243 -11.778 1.00 75.25 92 ILE A C 1
ATOM 692 O O . ILE A 1 92 ? 15.934 0.508 -12.369 1.00 75.25 92 ILE A O 1
ATOM 696 N N . PRO A 1 93 ? 15.433 1.848 -10.615 1.00 75.88 93 PRO A N 1
ATOM 697 C CA . PRO A 1 93 ? 16.596 1.476 -9.821 1.00 75.88 93 PRO A CA 1
ATOM 698 C C . PRO A 1 93 ? 16.538 -0.006 -9.416 1.00 75.88 93 PRO A C 1
ATOM 700 O O . PRO A 1 93 ? 15.446 -0.532 -9.196 1.00 75.88 93 PRO A O 1
ATOM 703 N N . PRO A 1 94 ? 17.680 -0.703 -9.285 1.00 71.75 94 PRO A N 1
ATOM 704 C CA . PRO A 1 94 ? 17.675 -2.062 -8.755 1.00 71.75 94 PRO A CA 1
ATOM 705 C C . PRO A 1 94 ? 17.013 -2.079 -7.369 1.00 71.75 94 PRO A C 1
ATOM 707 O O . PRO A 1 94 ? 17.390 -1.307 -6.490 1.00 71.75 94 PRO A O 1
ATOM 710 N N . ASP A 1 95 ? 16.026 -2.961 -7.205 1.00 73.62 95 ASP A N 1
ATOM 711 C CA . ASP A 1 95 ? 15.287 -3.203 -5.960 1.00 73.62 95 ASP A CA 1
ATOM 712 C C . ASP A 1 95 ? 14.513 -1.990 -5.409 1.00 73.62 95 ASP A C 1
ATOM 714 O O . ASP A 1 95 ? 14.412 -1.789 -4.193 1.00 73.62 95 ASP A O 1
ATOM 718 N N . GLU A 1 96 ? 13.924 -1.194 -6.306 1.00 86.62 96 GLU A N 1
ATOM 719 C CA . GLU A 1 96 ? 13.079 -0.059 -5.935 1.00 86.62 96 GLU A CA 1
ATOM 720 C C . GLU A 1 96 ? 11.906 -0.498 -5.048 1.00 86.62 96 GLU A C 1
ATOM 722 O O . GLU A 1 96 ? 11.202 -1.479 -5.318 1.00 86.62 96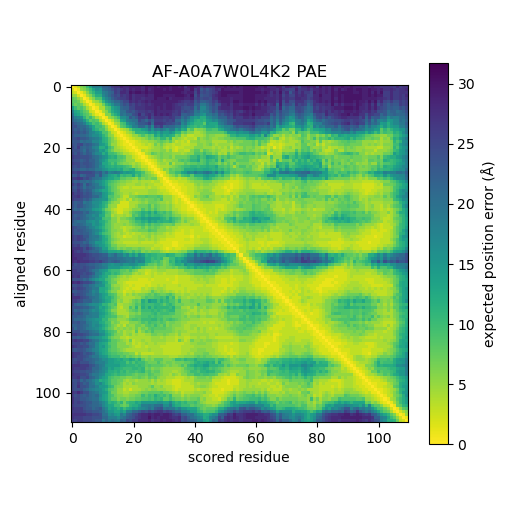 GLU A O 1
ATOM 727 N N . THR A 1 97 ? 11.677 0.264 -3.979 1.00 87.50 97 THR A N 1
ATOM 728 C CA . THR A 1 97 ? 10.568 0.043 -3.051 1.00 87.50 97 THR A CA 1
ATOM 729 C C . THR A 1 97 ? 9.725 1.301 -2.962 1.00 87.50 97 THR A C 1
ATOM 731 O O . THR A 1 97 ? 10.178 2.328 -2.459 1.00 87.50 97 THR A O 1
ATOM 734 N N . ILE A 1 98 ? 8.470 1.202 -3.387 1.00 85.75 98 ILE A N 1
ATOM 735 C CA . ILE A 1 98 ? 7.498 2.276 -3.208 1.00 85.75 98 ILE A CA 1
ATOM 736 C C . ILE A 1 98 ? 6.776 2.042 -1.888 1.00 85.75 98 ILE A C 1
ATOM 738 O O . ILE A 1 98 ? 6.376 0.920 -1.570 1.00 85.75 98 ILE A O 1
ATOM 742 N N . THR A 1 99 ? 6.621 3.112 -1.111 1.00 88.25 99 THR A N 1
ATOM 743 C CA . THR A 1 99 ? 5.892 3.064 0.155 1.00 88.25 99 THR A CA 1
ATOM 744 C C . THR A 1 99 ? 4.569 3.797 0.043 1.00 88.25 99 THR A C 1
ATOM 746 O O . THR A 1 99 ? 4.486 4.867 -0.557 1.00 88.25 99 THR A O 1
ATOM 749 N N . PHE A 1 100 ? 3.539 3.226 0.650 1.00 82.75 100 PHE A N 1
ATOM 750 C CA . PHE A 1 100 ? 2.259 3.891 0.849 1.00 82.75 100 PHE A CA 1
ATOM 751 C C . PHE A 1 100 ? 1.888 3.856 2.328 1.00 82.75 100 PHE A C 1
ATOM 753 O O . PHE A 1 100 ? 2.420 3.055 3.104 1.00 82.75 100 PHE A O 1
ATOM 760 N N . ARG A 1 101 ? 1.009 4.774 2.733 1.00 84.44 101 ARG A N 1
ATOM 761 C CA . ARG A 1 101 ? 0.591 4.931 4.127 1.00 84.44 101 ARG A CA 1
ATOM 762 C C . ARG A 1 101 ? -0.817 4.397 4.296 1.00 84.44 101 ARG A C 1
ATOM 764 O O . ARG A 1 101 ? -1.674 4.727 3.495 1.00 84.44 101 ARG A O 1
ATOM 771 N N . SER A 1 102 ? -1.043 3.660 5.374 1.00 79.12 102 SER A N 1
ATOM 772 C CA . SER A 1 102 ? -2.375 3.320 5.871 1.00 79.12 102 SER A CA 1
ATOM 773 C C . SER A 1 102 ? -2.582 3.974 7.234 1.00 79.12 102 SER A C 1
ATOM 775 O O . SER A 1 102 ? -1.638 4.076 8.024 1.00 79.12 102 SER A O 1
ATOM 777 N N . THR A 1 103 ? -3.808 4.409 7.526 1.00 77.06 103 THR A N 1
ATOM 778 C CA . THR A 1 103 ? -4.147 5.085 8.788 1.00 77.06 103 THR A CA 1
ATOM 779 C C . THR A 1 103 ? -4.976 4.168 9.687 1.00 77.06 103 THR A C 1
ATOM 781 O O . THR A 1 103 ? -5.998 3.626 9.260 1.00 77.06 103 THR A O 1
ATOM 784 N N . ALA A 1 104 ? -4.533 4.010 10.934 1.00 75.19 104 ALA A N 1
ATOM 785 C CA . ALA A 1 104 ? -5.305 3.372 11.995 1.00 75.19 104 ALA A CA 1
ATOM 786 C C . ALA A 1 104 ? -6.466 4.273 12.422 1.00 75.19 104 ALA A C 1
ATOM 788 O O . ALA A 1 104 ? -6.278 5.486 12.564 1.00 75.19 104 ALA A O 1
ATOM 789 N N . ALA A 1 105 ? -7.649 3.712 12.635 1.00 69.06 105 ALA A N 1
ATOM 790 C CA . ALA A 1 105 ? -8.825 4.506 12.948 1.00 69.06 105 ALA A CA 1
ATOM 791 C C . ALA A 1 105 ? -8.888 4.735 14.458 1.00 69.06 105 ALA A C 1
ATOM 793 O O . ALA A 1 105 ? -9.324 3.861 15.190 1.00 69.06 105 ALA A O 1
ATOM 794 N N . ASP A 1 106 ? -8.524 5.933 14.925 1.00 61.00 106 ASP A N 1
ATOM 795 C CA . ASP A 1 106 ? -8.837 6.328 16.304 1.00 61.00 106 ASP A CA 1
ATOM 796 C C . ASP A 1 106 ? -10.349 6.155 16.509 1.00 61.00 106 ASP A C 1
ATOM 798 O O . ASP A 1 106 ? -11.142 6.768 15.789 1.00 61.00 106 ASP A O 1
ATOM 802 N N . GLY A 1 107 ? -10.725 5.188 17.351 1.00 51.31 107 GLY A N 1
ATOM 803 C CA . GLY A 1 107 ? -12.035 4.544 17.307 1.00 51.31 107 GLY A CA 1
ATOM 804 C C . GLY A 1 107 ? -13.187 5.533 17.134 1.00 51.31 107 GLY A C 1
ATOM 805 O O . GLY A 1 107 ? -13.308 6.475 17.907 1.00 51.31 107 GLY A O 1
ATOM 806 N N . ALA A 1 108 ? -14.013 5.292 16.109 1.00 35.22 108 ALA A N 1
ATOM 807 C CA . ALA A 1 108 ? -15.258 5.987 15.771 1.00 35.22 108 ALA A CA 1
ATOM 808 C C . ALA A 1 108 ? -15.426 7.385 16.402 1.00 35.22 108 ALA A C 1
ATOM 810 O O . ALA A 1 108 ? -16.061 7.534 17.450 1.00 35.22 108 ALA A O 1
ATOM 811 N N . VAL A 1 109 ? -14.946 8.424 15.712 1.00 36.41 109 VAL A N 1
ATOM 812 C CA . VAL A 1 109 ? -15.444 9.785 15.942 1.00 36.41 109 VAL A CA 1
ATOM 813 C C . VAL A 1 109 ? -16.940 9.779 15.610 1.00 36.41 109 VAL A C 1
ATOM 815 O O . VAL A 1 109 ? -17.325 9.721 14.442 1.00 36.41 109 VAL A O 1
ATOM 818 N N . LYS A 1 110 ? -17.777 9.749 16.651 1.00 34.22 110 LYS A N 1
ATOM 819 C CA . LYS A 1 110 ? -19.187 10.139 16.564 1.00 34.22 110 LYS A CA 1
ATOM 820 C C . LYS A 1 110 ? -19.306 11.652 16.495 1.00 34.22 110 LYS A C 1
ATOM 822 O O . LYS A 1 110 ? -18.540 12.327 17.218 1.00 34.22 110 LYS A O 1
#